Protein AF-A0A497P4C4-F1 (afdb_monomer)

Foldseek 3Di:
DDPDDDPDDQWDDDPNDIDGPVPPDDDPPDDDPPHPLDDDFDWDWDQDPVVRDIHIPPVVVRVVVRVVSD

Secondary structure (DSSP, 8-state):
---S-----SEEEETTEEEEGGG----TT-SSTT-TT-------EEEETTTTEEEETTHHHHHHHHHHH-

Solvent-accessible surface area (backbone atoms only — not comparable to full-atom values): 4939 Å² total; per-residue (Å²): 143,75,99,63,85,80,90,71,67,73,58,42,78,55,96,96,41,81,41,51,42,92,72,71,75,75,64,93,85,56,88,52,92,85,42,96,81,67,77,83,83,90,78,58,67,48,78,36,80,92,73,75,41,77,44,68,59,63,55,71,61,52,55,51,51,49,65,73,64,110

pLDDT: mean 88.92, std 13.65, range [40.03, 98.56]

Structure (mmCIF, N/CA/C/O backbone):
data_AF-A0A497P4C4-F1
#
_entry.id   AF-A0A497P4C4-F1
#
loop_
_atom_site.group_PDB
_atom_site.id
_atom_site.type_symbol
_atom_site.label_atom_id
_atom_site.label_alt_id
_atom_site.label_comp_id
_atom_site.label_asym_id
_atom_site.label_entity_id
_atom_site.label_seq_id
_atom_site.pdbx_PDB_ins_code
_atom_site.Cartn_x
_atom_site.Cartn_y
_atom_site.Cartn_z
_atom_site.occupancy
_atom_site.B_iso_or_equiv
_atom_site.auth_seq_id
_atom_site.auth_comp_id
_atom_site.auth_asym_id
_atom_site.auth_atom_id
_atom_site.pdbx_PDB_model_num
ATOM 1 N N . MET A 1 1 ? 13.627 -22.883 5.884 1.00 40.03 1 MET A N 1
ATOM 2 C CA . MET A 1 1 ? 13.765 -22.367 7.259 1.00 40.03 1 MET A CA 1
ATOM 3 C C . MET A 1 1 ? 13.031 -21.034 7.321 1.00 40.03 1 MET A C 1
ATOM 5 O O . MET A 1 1 ? 13.637 -20.004 7.082 1.00 40.03 1 MET A O 1
ATOM 9 N N . ALA A 1 2 ? 11.717 -21.072 7.539 1.00 48.19 2 ALA A N 1
ATOM 10 C CA . ALA A 1 2 ? 10.924 -19.904 7.907 1.00 48.19 2 ALA A CA 1
ATOM 11 C C . ALA A 1 2 ? 10.291 -20.259 9.254 1.00 48.19 2 ALA A C 1
ATOM 13 O O . ALA A 1 2 ? 9.626 -21.286 9.369 1.00 48.19 2 ALA A O 1
ATOM 14 N N . ILE A 1 3 ? 10.627 -19.492 10.287 1.00 60.22 3 ILE A N 1
ATOM 15 C CA . ILE A 1 3 ? 10.235 -19.730 11.686 1.00 60.22 3 ILE A CA 1
ATOM 16 C C . ILE A 1 3 ? 8.916 -19.024 12.052 1.00 60.22 3 ILE A C 1
ATOM 18 O O . ILE A 1 3 ? 8.529 -19.026 13.215 1.00 60.22 3 ILE A O 1
ATOM 22 N N . TYR A 1 4 ? 8.209 -18.470 11.061 1.00 61.38 4 TYR A N 1
ATOM 23 C CA . TYR A 1 4 ? 6.912 -17.808 11.203 1.00 61.38 4 TYR A CA 1
ATOM 24 C C . TYR A 1 4 ? 6.038 -18.102 9.977 1.00 61.38 4 TYR A C 1
ATOM 26 O O . TYR A 1 4 ? 6.552 -18.232 8.865 1.00 61.38 4 TYR A O 1
ATOM 34 N N . THR A 1 5 ? 4.724 -18.183 10.175 1.00 69.25 5 THR A N 1
ATOM 35 C CA . THR A 1 5 ? 3.739 -18.043 9.097 1.00 69.25 5 THR A CA 1
ATOM 36 C C . THR A 1 5 ? 3.697 -16.578 8.682 1.00 69.25 5 THR A C 1
ATOM 38 O O . THR A 1 5 ? 3.324 -15.725 9.483 1.00 69.25 5 THR A O 1
ATOM 41 N N . GLU A 1 6 ? 4.118 -16.276 7.455 1.00 74.31 6 GLU A N 1
ATOM 42 C CA . GLU A 1 6 ? 3.964 -14.936 6.889 1.00 74.31 6 GLU A CA 1
ATOM 43 C C . GLU A 1 6 ? 2.480 -14.682 6.614 1.00 74.31 6 GLU A C 1
ATOM 45 O O . GLU A 1 6 ? 1.872 -15.349 5.776 1.00 74.31 6 GLU A O 1
ATOM 50 N N . GLU A 1 7 ? 1.891 -13.718 7.320 1.00 81.12 7 GLU A N 1
ATOM 51 C CA . GLU A 1 7 ? 0.630 -13.125 6.888 1.00 81.12 7 GLU A CA 1
ATOM 52 C C . GLU A 1 7 ? 0.918 -12.199 5.707 1.00 81.12 7 GLU A C 1
ATOM 54 O O . GLU A 1 7 ? 1.463 -11.104 5.852 1.00 81.12 7 GLU A O 1
ATOM 59 N N . ILE A 1 8 ? 0.590 -12.687 4.516 1.00 87.81 8 ILE A N 1
ATOM 60 C CA . ILE A 1 8 ? 0.695 -11.964 3.250 1.00 87.81 8 ILE A CA 1
ATOM 61 C C . ILE A 1 8 ? -0.690 -11.466 2.857 1.00 87.81 8 ILE A C 1
ATOM 63 O O . ILE A 1 8 ? -1.674 -12.191 2.980 1.00 87.81 8 ILE A O 1
ATOM 67 N N . ALA A 1 9 ? -0.761 -10.235 2.358 1.00 91.50 9 ALA A N 1
ATOM 68 C CA . ALA A 1 9 ? -1.996 -9.699 1.806 1.00 91.50 9 ALA A CA 1
ATOM 69 C C . ALA A 1 9 ? -2.434 -10.500 0.568 1.00 91.50 9 ALA A C 1
ATOM 71 O O . A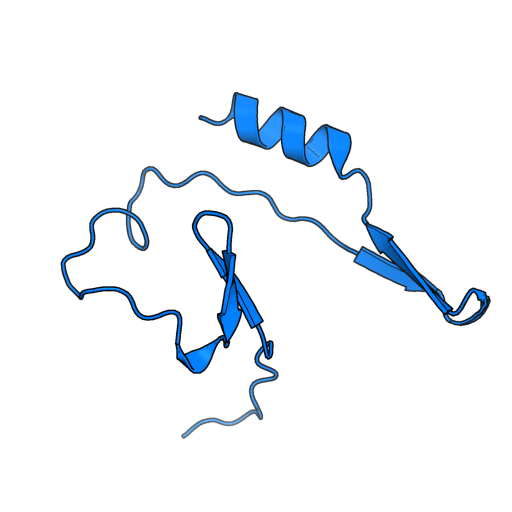LA A 1 9 ? -1.598 -10.944 -0.219 1.00 91.50 9 ALA A O 1
ATOM 72 N N . ASP A 1 10 ? -3.743 -10.622 0.350 1.00 95.25 10 ASP A N 1
ATOM 73 C CA . ASP A 1 10 ? -4.282 -11.292 -0.842 1.00 95.25 10 ASP A CA 1
ATOM 74 C C . ASP A 1 10 ? -4.079 -10.464 -2.122 1.00 95.25 10 ASP A C 1
ATOM 76 O O . ASP A 1 10 ? -3.900 -11.016 -3.211 1.00 95.25 10 ASP A O 1
ATOM 80 N N . TYR A 1 11 ? -4.070 -9.131 -1.995 1.00 96.62 11 TYR A N 1
ATOM 81 C CA . TYR A 1 11 ? -4.039 -8.184 -3.110 1.00 96.62 11 TYR A CA 1
ATOM 82 C C . TYR A 1 11 ? -3.043 -7.046 -2.888 1.00 96.62 11 TYR A C 1
ATOM 84 O O . TYR A 1 11 ? -2.716 -6.682 -1.759 1.00 96.62 11 TYR A O 1
ATOM 92 N N . ILE A 1 12 ? -2.622 -6.429 -3.991 1.00 95.69 12 ILE A N 1
ATOM 93 C CA . ILE A 1 12 ? -1.843 -5.192 -4.013 1.00 95.69 12 ILE A CA 1
ATOM 94 C C . ILE A 1 12 ? -2.398 -4.241 -5.070 1.00 95.69 12 ILE A C 1
ATOM 96 O O . ILE A 1 12 ? -2.843 -4.659 -6.139 1.00 95.69 12 ILE A O 1
ATOM 100 N N . TRP A 1 13 ? -2.347 -2.942 -4.785 1.00 96.31 13 TRP A N 1
ATOM 101 C CA . TRP A 1 13 ? -2.585 -1.916 -5.791 1.00 96.31 13 TRP A CA 1
ATOM 102 C C . TRP A 1 13 ? -1.276 -1.571 -6.508 1.00 96.31 13 TRP A C 1
ATOM 104 O O . TRP A 1 13 ? -0.279 -1.239 -5.867 1.00 96.31 13 TRP A O 1
ATOM 114 N N . ARG A 1 14 ? -1.269 -1.631 -7.841 1.00 92.50 14 ARG A N 1
ATOM 115 C CA . ARG A 1 14 ? -0.108 -1.307 -8.674 1.00 92.50 14 ARG A CA 1
ATOM 116 C C . ARG A 1 14 ? -0.553 -0.646 -9.974 1.00 92.50 14 ARG A C 1
ATOM 118 O O . ARG A 1 14 ? -1.354 -1.204 -10.719 1.00 92.50 14 ARG A O 1
ATOM 125 N N . ASN A 1 15 ? -0.000 0.533 -10.266 1.00 90.88 15 ASN A N 1
ATOM 126 C CA . ASN A 1 15 ? -0.232 1.282 -11.510 1.00 90.88 15 ASN A CA 1
ATOM 127 C C . ASN A 1 15 ? -1.723 1.425 -11.879 1.00 90.88 15 ASN A C 1
ATOM 129 O O . ASN A 1 15 ? -2.111 1.179 -13.018 1.00 90.88 15 ASN A O 1
ATOM 133 N N . GLY A 1 16 ? -2.564 1.786 -10.906 1.00 95.19 16 GLY A N 1
ATOM 134 C CA . GLY A 1 16 ? -3.998 2.005 -11.125 1.00 95.19 16 GLY A CA 1
ATOM 135 C C . GLY A 1 16 ? -4.890 0.777 -10.939 1.00 95.19 16 GLY A C 1
ATOM 136 O O . GLY A 1 16 ? -6.104 0.943 -10.901 1.00 95.19 16 GLY A O 1
ATOM 137 N N . ASN A 1 17 ? -4.328 -0.423 -10.767 1.00 96.56 17 ASN A N 1
ATOM 138 C CA . ASN A 1 17 ? -5.096 -1.668 -10.700 1.00 96.56 17 ASN A CA 1
ATOM 139 C C . ASN A 1 17 ? -4.866 -2.416 -9.385 1.00 96.56 17 ASN A C 1
ATOM 141 O O . ASN A 1 17 ? -3.748 -2.443 -8.877 1.00 96.56 17 ASN A O 1
ATOM 145 N N . ILE A 1 18 ? -5.910 -3.062 -8.863 1.00 97.75 18 ILE A N 1
ATOM 146 C CA . ILE A 1 18 ? -5.796 -4.041 -7.774 1.00 97.75 18 ILE A CA 1
ATOM 147 C C . ILE A 1 18 ? -5.563 -5.412 -8.412 1.00 97.75 18 ILE A C 1
ATOM 149 O O . ILE A 1 18 ? -6.374 -5.850 -9.225 1.00 97.75 18 ILE A O 1
ATOM 153 N N . ILE A 1 19 ? -4.462 -6.073 -8.061 1.00 97.00 19 ILE A N 1
ATOM 154 C CA . ILE A 1 19 ? -4.078 -7.391 -8.584 1.00 97.00 19 ILE A CA 1
ATOM 155 C C . ILE A 1 19 ? -3.773 -8.359 -7.432 1.00 97.00 19 ILE A C 1
ATOM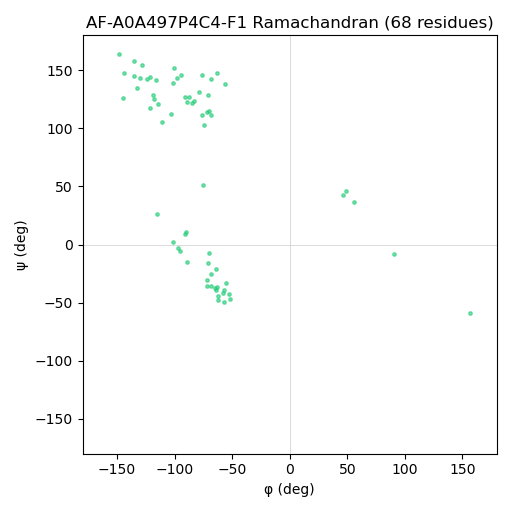 157 O O . ILE A 1 19 ? -3.394 -7.896 -6.350 1.00 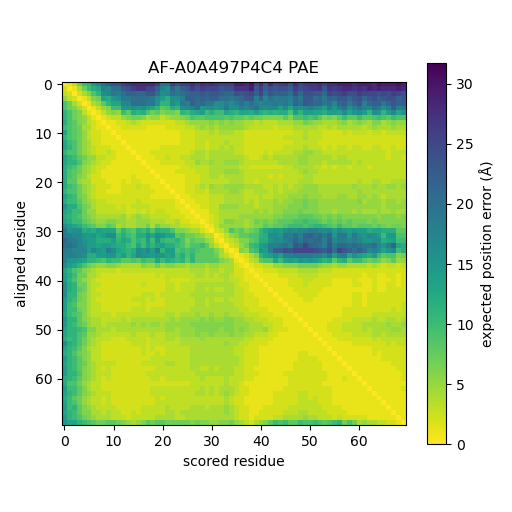97.00 19 ILE A O 1
ATOM 161 N N . PRO A 1 20 ? -3.911 -9.684 -7.622 1.00 96.94 20 PRO A N 1
ATOM 162 C CA . PRO A 1 20 ? -3.492 -10.663 -6.624 1.00 96.94 20 PRO A CA 1
ATOM 163 C C . PRO A 1 20 ? -2.013 -10.494 -6.268 1.00 96.94 20 PRO A C 1
ATOM 165 O O . PRO A 1 20 ? -1.172 -10.315 -7.152 1.00 96.94 20 PRO A O 1
ATOM 168 N N . TRP A 1 21 ? -1.669 -10.595 -4.982 1.00 93.75 21 TRP A N 1
ATOM 169 C CA . TRP A 1 21 ? -0.294 -10.404 -4.498 1.00 93.75 21 TRP A CA 1
ATOM 170 C C . TRP A 1 21 ? 0.719 -11.274 -5.252 1.00 93.75 21 TRP A C 1
ATOM 172 O O . TRP A 1 21 ? 1.773 -10.804 -5.677 1.00 93.75 21 TRP A O 1
ATOM 182 N N . LYS A 1 22 ? 0.363 -12.540 -5.497 1.00 92.44 22 LYS A N 1
ATOM 183 C CA . LYS A 1 22 ? 1.211 -13.517 -6.200 1.00 92.44 22 LYS A CA 1
ATOM 184 C C . LYS A 1 22 ? 1.498 -13.152 -7.661 1.00 92.44 22 LYS A C 1
ATOM 186 O O . LYS A 1 22 ? 2.470 -13.645 -8.223 1.00 92.44 22 LYS A O 1
ATOM 191 N N . GLU A 1 23 ? 0.678 -12.303 -8.271 1.00 94.69 23 GLU A N 1
ATOM 192 C CA . GLU A 1 23 ? 0.810 -11.879 -9.669 1.00 94.69 23 GLU A CA 1
ATOM 193 C C . GLU A 1 23 ? 1.580 -10.560 -9.815 1.00 94.69 23 GLU A C 1
ATOM 195 O O . GLU A 1 23 ? 1.895 -10.142 -10.931 1.00 94.69 23 GLU A O 1
ATOM 200 N N . ALA A 1 24 ? 1.939 -9.906 -8.706 1.00 91.94 24 ALA A N 1
ATOM 201 C CA . ALA A 1 24 ? 2.650 -8.632 -8.685 1.00 91.94 24 ALA A CA 1
ATOM 202 C C . ALA A 1 24 ? 4.148 -8.764 -9.031 1.00 91.94 24 ALA A C 1
ATOM 204 O O . ALA A 1 24 ? 5.024 -8.259 -8.332 1.00 91.94 24 ALA A O 1
ATOM 205 N N . MET A 1 25 ? 4.451 -9.432 -10.144 1.00 90.31 25 MET A N 1
ATOM 206 C CA . MET A 1 25 ? 5.808 -9.701 -10.609 1.00 90.31 25 MET A CA 1
ATOM 207 C C . MET A 1 25 ? 6.460 -8.468 -11.239 1.00 90.31 25 MET A C 1
ATOM 209 O O . MET A 1 25 ? 5.824 -7.667 -11.933 1.00 90.31 25 MET A O 1
ATOM 213 N N . VAL A 1 26 ? 7.769 -8.342 -11.050 1.00 88.19 26 VAL A N 1
ATOM 214 C CA . VAL A 1 26 ? 8.604 -7.306 -11.666 1.00 88.19 26 VAL A CA 1
ATOM 215 C C . VAL A 1 26 ? 9.734 -7.986 -12.433 1.00 88.19 26 VAL A C 1
ATOM 217 O O . VAL A 1 26 ? 10.258 -9.005 -11.989 1.00 88.19 26 VAL A O 1
ATOM 220 N N . HIS A 1 27 ? 10.117 -7.450 -13.593 1.00 89.19 27 HIS A N 1
ATOM 221 C CA . HIS A 1 27 ? 11.285 -7.972 -14.302 1.00 89.19 27 HIS A CA 1
ATOM 222 C C . HIS A 1 27 ? 12.551 -7.643 -13.501 1.00 89.19 27 HIS A C 1
ATOM 224 O O . HIS A 1 27 ? 12.648 -6.542 -12.955 1.00 89.19 27 HIS A O 1
ATOM 230 N N . VAL A 1 28 ? 13.533 -8.546 -13.471 1.00 86.69 28 VAL A N 1
ATOM 231 C CA . VAL A 1 28 ? 14.749 -8.408 -12.643 1.00 86.69 28 VAL A CA 1
ATOM 232 C C . VAL A 1 28 ? 15.518 -7.101 -12.891 1.00 86.69 28 VAL A C 1
ATOM 234 O O . VAL A 1 28 ? 16.043 -6.507 -11.959 1.00 86.69 28 VAL A O 1
ATOM 237 N N . ASN A 1 29 ? 15.497 -6.595 -14.126 1.00 85.25 29 ASN A N 1
ATOM 238 C CA . ASN A 1 29 ? 16.155 -5.336 -14.507 1.00 85.25 29 ASN A CA 1
ATOM 239 C C . ASN A 1 29 ? 15.261 -4.086 -14.365 1.00 85.25 29 ASN A C 1
ATOM 241 O O . ASN A 1 29 ? 15.605 -3.032 -14.895 1.00 85.25 29 ASN A O 1
ATOM 245 N N . SER A 1 30 ? 14.088 -4.177 -13.729 1.00 80.94 30 SER A N 1
ATOM 246 C CA . SER A 1 30 ? 13.177 -3.029 -13.611 1.00 80.94 30 SER A CA 1
ATOM 247 C C . SER A 1 30 ? 13.775 -1.954 -12.703 1.00 80.94 30 SER A C 1
ATOM 249 O O . SER A 1 30 ? 13.860 -2.131 -11.488 1.00 80.94 30 SER A O 1
ATOM 251 N N . VAL A 1 31 ? 14.134 -0.811 -13.284 1.00 63.81 31 VAL A N 1
ATOM 252 C CA . VAL A 1 31 ? 14.588 0.370 -12.543 1.00 63.81 31 VAL A CA 1
ATOM 253 C C . VAL A 1 31 ? 13.361 1.041 -11.919 1.00 63.81 31 VAL A C 1
ATOM 255 O O . VAL A 1 31 ? 12.488 1.523 -12.632 1.00 63.81 31 VAL A O 1
ATOM 258 N N . GLY A 1 32 ? 13.245 1.007 -10.590 1.00 64.62 32 GLY A N 1
ATOM 259 C CA . GLY A 1 32 ? 12.136 1.644 -9.866 1.00 64.62 32 GLY A CA 1
ATOM 260 C C . GLY A 1 32 ? 11.889 1.033 -8.490 1.00 64.62 32 GLY A C 1
ATOM 261 O O . GLY A 1 32 ? 12.049 1.709 -7.479 1.00 64.62 32 GLY A O 1
ATOM 262 N N . HIS A 1 33 ? 11.593 -0.270 -8.438 1.00 63.34 33 HIS A N 1
ATOM 263 C CA . HIS A 1 33 ? 11.232 -0.963 -7.188 1.00 63.34 33 HIS A CA 1
ATOM 264 C C . HIS A 1 33 ? 12.399 -1.088 -6.193 1.00 63.34 33 HIS A C 1
ATOM 266 O O . HIS A 1 33 ? 12.173 -1.169 -4.993 1.00 63.34 33 HIS A O 1
ATOM 272 N N . ALA A 1 34 ? 13.638 -1.076 -6.692 1.00 63.91 34 ALA A N 1
ATOM 273 C CA . ALA A 1 34 ? 14.869 -1.077 -5.896 1.00 63.91 34 ALA A CA 1
ATOM 274 C C . ALA A 1 34 ? 15.679 0.219 -6.092 1.00 63.91 34 ALA A C 1
ATOM 276 O O . ALA A 1 34 ? 16.906 0.210 -6.017 1.00 63.91 34 ALA A O 1
ATOM 277 N N . SER A 1 35 ? 15.010 1.323 -6.442 1.00 65.69 35 SER A N 1
ATOM 278 C CA . SER A 1 35 ? 15.695 2.579 -6.756 1.00 65.69 35 SER A CA 1
ATOM 279 C C . SER A 1 35 ? 15.795 3.498 -5.538 1.00 65.69 35 SER A C 1
ATOM 281 O O . SER A 1 35 ? 14.884 3.574 -4.719 1.00 65.69 35 SER A O 1
ATOM 283 N N . VAL A 1 36 ? 16.895 4.249 -5.461 1.00 68.75 36 VAL A N 1
ATOM 284 C CA . VAL A 1 36 ? 17.186 5.230 -4.395 1.00 68.75 36 VAL A CA 1
ATOM 285 C C . VAL A 1 36 ? 16.274 6.470 -4.481 1.00 68.75 36 VAL A C 1
ATOM 287 O O . VAL A 1 36 ? 16.296 7.322 -3.603 1.00 68.75 36 VAL A O 1
ATOM 290 N N . ALA A 1 37 ? 15.471 6.575 -5.543 1.00 76.56 37 ALA A N 1
ATOM 291 C CA . ALA A 1 37 ? 14.626 7.727 -5.852 1.00 76.56 37 ALA A CA 1
ATOM 292 C C . ALA A 1 37 ? 13.141 7.520 -5.494 1.00 76.56 37 ALA A C 1
ATOM 294 O O . ALA A 1 37 ? 12.318 8.384 -5.782 1.00 76.56 37 ALA A O 1
ATOM 295 N N . GLY A 1 38 ? 12.771 6.375 -4.913 1.00 84.56 38 GLY A N 1
ATOM 296 C CA . GLY A 1 38 ? 11.390 6.124 -4.507 1.00 84.56 38 GLY A CA 1
ATOM 297 C C . GLY A 1 38 ? 10.989 6.974 -3.301 1.00 84.56 38 GLY A C 1
ATOM 298 O O . GLY A 1 38 ? 11.660 6.940 -2.271 1.00 84.56 38 GLY A O 1
ATOM 299 N N . VAL A 1 39 ? 9.863 7.680 -3.403 1.00 91.00 39 VAL A N 1
ATOM 300 C CA . VAL A 1 39 ? 9.181 8.283 -2.249 1.00 91.00 39 VAL A CA 1
ATOM 301 C C . VAL A 1 39 ? 8.006 7.418 -1.816 1.00 91.00 39 VAL A C 1
ATOM 303 O O . VAL A 1 39 ? 7.436 6.679 -2.621 1.00 91.00 39 VAL A O 1
ATOM 306 N N . PHE A 1 40 ? 7.656 7.467 -0.534 1.00 93.12 40 PHE A N 1
ATOM 307 C CA . PHE A 1 40 ? 6.617 6.617 0.039 1.00 93.12 40 PHE A CA 1
ATOM 308 C C . PHE A 1 40 ? 5.887 7.312 1.186 1.00 93.12 40 PHE A C 1
ATOM 310 O O . PHE A 1 40 ? 6.369 8.287 1.757 1.00 93.12 40 PHE A O 1
ATOM 317 N N . GLU A 1 41 ? 4.733 6.759 1.547 1.00 96.94 41 GLU A N 1
ATOM 318 C CA . GLU A 1 41 ? 3.951 7.162 2.710 1.00 96.94 41 GLU A CA 1
ATOM 319 C C . GLU A 1 41 ? 3.568 5.940 3.542 1.00 96.94 41 GLU A C 1
ATOM 321 O O . GLU A 1 41 ? 3.262 4.875 3.008 1.00 96.94 41 GLU A O 1
ATOM 326 N N . GLY A 1 42 ? 3.565 6.105 4.864 1.00 96.94 42 GLY A N 1
ATOM 327 C CA . GLY A 1 42 ? 3.039 5.113 5.798 1.00 96.94 42 GLY A CA 1
ATOM 328 C C . GLY A 1 42 ? 1.675 5.557 6.307 1.00 96.94 42 GLY A C 1
ATOM 329 O O . GLY A 1 42 ? 1.593 6.537 7.043 1.00 96.94 42 GLY A O 1
ATOM 330 N N . ILE A 1 43 ? 0.613 4.838 5.942 1.00 98.00 43 ILE A N 1
ATOM 331 C CA . ILE A 1 43 ? -0.767 5.182 6.307 1.00 98.00 43 ILE A CA 1
ATOM 332 C C . ILE A 1 43 ? -1.349 4.047 7.143 1.00 98.00 43 ILE A C 1
ATOM 334 O O . ILE A 1 43 ? -1.297 2.884 6.747 1.00 98.00 43 ILE A O 1
ATOM 338 N N . LYS A 1 44 ? -1.912 4.379 8.308 1.00 98.00 44 LYS A N 1
ATOM 339 C CA . LYS A 1 44 ? -2.611 3.409 9.156 1.00 98.00 44 LYS A CA 1
ATOM 340 C C . LYS A 1 44 ? -4.115 3.479 8.940 1.00 98.00 44 LYS A C 1
ATOM 342 O O . LYS A 1 44 ? -4.690 4.563 8.822 1.00 98.00 44 LYS A O 1
ATOM 347 N N . ALA A 1 45 ? -4.739 2.311 8.985 1.00 98.06 45 ALA A N 1
ATOM 348 C CA . ALA A 1 45 ? -6.171 2.171 9.145 1.00 98.06 45 ALA A CA 1
ATOM 349 C C . ALA A 1 45 ? -6.462 1.459 10.470 1.00 98.06 45 ALA A C 1
ATOM 351 O O . ALA A 1 45 ? -5.723 0.559 10.867 1.00 98.06 45 ALA A O 1
ATOM 352 N N . TYR A 1 46 ? -7.511 1.888 11.163 1.00 98.19 46 TYR A N 1
ATOM 353 C CA . TYR A 1 46 ? -7.910 1.343 12.456 1.00 98.19 46 TYR A CA 1
ATOM 354 C C . TYR A 1 46 ? -9.295 0.728 12.340 1.00 98.19 46 TYR A C 1
ATOM 356 O O . TYR A 1 46 ? -10.238 1.389 11.896 1.00 98.19 46 TYR A O 1
ATOM 364 N N . TRP A 1 47 ? -9.401 -0.542 12.719 1.00 98.25 47 TRP A N 1
ATOM 365 C CA . TRP A 1 47 ? -10.669 -1.250 12.788 1.00 98.25 47 TRP A CA 1
ATOM 366 C C . TRP A 1 47 ? -11.411 -0.871 14.070 1.00 98.25 47 TRP A C 1
ATOM 368 O O . TRP A 1 47 ? -10.828 -0.857 15.156 1.00 98.25 47 TRP A O 1
ATOM 378 N N . ASN A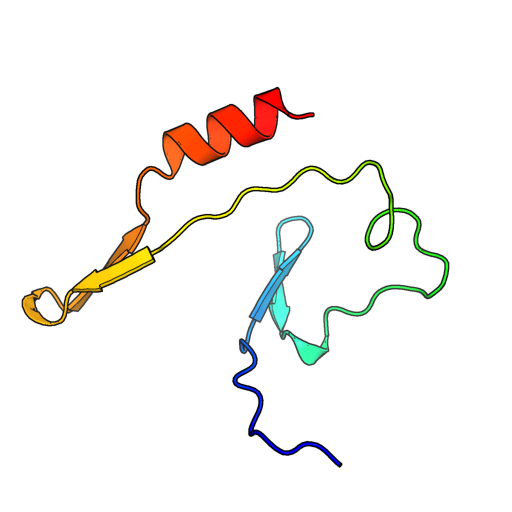 1 48 ? -12.690 -0.535 13.939 1.00 98.56 48 ASN A N 1
ATOM 379 C CA . ASN A 1 48 ? -13.586 -0.288 15.058 1.00 98.56 48 ASN A CA 1
ATOM 380 C C . ASN A 1 48 ? -14.626 -1.408 15.122 1.00 98.56 48 ASN A C 1
ATOM 382 O O . ASN A 1 48 ? -15.578 -1.401 14.344 1.00 98.56 48 ASN A O 1
ATOM 386 N N . GLU A 1 49 ? -14.467 -2.311 16.091 1.00 98.38 49 GLU A N 1
ATOM 387 C CA . GLU A 1 49 ? -15.351 -3.469 16.295 1.00 98.38 49 GLU A CA 1
ATOM 388 C C . GLU A 1 49 ? -16.817 -3.075 16.493 1.00 98.38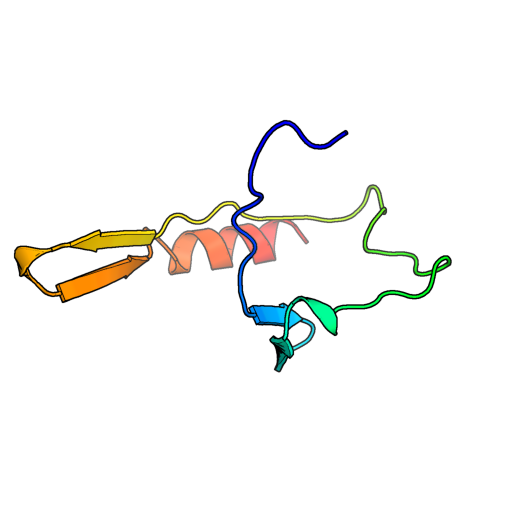 49 GLU A C 1
ATOM 390 O O . GLU A 1 49 ? -17.719 -3.716 15.972 1.00 98.38 49 GLU A O 1
ATOM 395 N N . LYS A 1 50 ? -17.083 -1.987 17.227 1.00 98.44 50 LYS A N 1
ATOM 396 C CA . LYS A 1 50 ? -18.456 -1.574 17.547 1.00 98.44 50 LYS A CA 1
ATOM 397 C C . LYS A 1 50 ? -19.206 -1.083 16.310 1.00 98.44 50 LYS A C 1
ATOM 399 O O . LYS A 1 50 ? -20.422 -1.221 16.236 1.00 98.44 50 LYS A O 1
ATOM 404 N N . HIS A 1 51 ? -18.499 -0.410 15.409 1.00 98.31 51 HIS A N 1
ATOM 405 C CA . HIS A 1 51 ? -19.086 0.164 14.200 1.00 98.31 51 HIS A CA 1
ATOM 406 C C . HIS A 1 51 ? -18.910 -0.745 12.982 1.00 98.31 51 HIS A C 1
ATOM 408 O O . HIS A 1 51 ? -19.370 -0.371 11.909 1.00 98.31 51 HIS A O 1
ATOM 414 N N . GLU A 1 52 ? -18.215 -1.878 13.143 1.00 98.12 52 GLU A N 1
ATOM 415 C CA . GLU A 1 52 ? -17.806 -2.776 12.059 1.00 98.12 52 GLU A CA 1
ATOM 416 C C . GLU A 1 52 ? -17.194 -2.005 10.878 1.00 98.12 52 GLU A C 1
ATOM 418 O O . GLU A 1 52 ? -17.492 -2.246 9.709 1.00 98.12 52 GLU A O 1
ATOM 423 N N . GLN A 1 53 ? -16.346 -1.022 11.196 1.00 98.44 53 GLN A N 1
ATOM 424 C CA . GLN A 1 53 ? -15.841 -0.067 10.217 1.00 98.44 53 GLN A CA 1
ATOM 425 C C . GLN A 1 53 ? -14.332 0.115 10.331 1.00 98.44 53 GLN A C 1
ATOM 427 O O . GLN A 1 53 ? -13.778 0.339 11.410 1.00 98.44 53 GLN A O 1
ATOM 432 N N . LEU A 1 54 ? -13.675 0.104 9.171 1.00 98.31 54 LEU A N 1
ATOM 433 C CA . LEU A 1 54 ? -12.271 0.456 9.025 1.00 98.31 54 LEU A CA 1
ATOM 434 C C . LEU A 1 54 ? -12.138 1.954 8.721 1.00 98.31 54 LEU A C 1
ATOM 436 O O . LEU A 1 54 ? -12.744 2.454 7.770 1.00 98.31 54 LEU A O 1
ATOM 440 N N . TYR A 1 55 ? -11.329 2.665 9.504 1.00 98.38 55 TYR A N 1
ATOM 441 C CA . TYR A 1 55 ? -11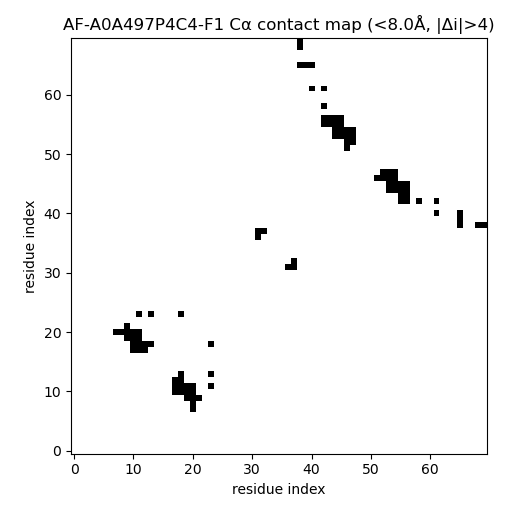.083 4.098 9.329 1.00 98.38 55 TYR A CA 1
ATOM 442 C C . TYR A 1 55 ? -9.631 4.361 8.948 1.00 98.38 55 TYR A C 1
ATOM 444 O O . TYR A 1 55 ? -8.718 4.048 9.712 1.00 9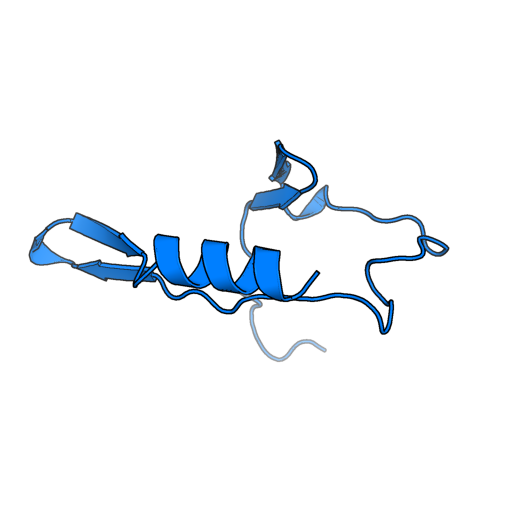8.38 55 TYR A O 1
ATOM 452 N N . VAL A 1 56 ? -9.410 4.981 7.788 1.00 98.50 56 VAL A N 1
ATOM 453 C CA . VAL A 1 56 ? -8.077 5.414 7.348 1.00 98.50 56 VAL A CA 1
ATOM 454 C C . VAL A 1 56 ? -7.751 6.761 7.987 1.00 98.50 56 VAL A C 1
ATOM 456 O O . VAL A 1 56 ? -8.500 7.728 7.838 1.00 98.50 56 VAL A O 1
ATOM 459 N N . PHE A 1 57 ? -6.638 6.843 8.712 1.00 98.44 57 PHE A N 1
ATOM 460 C CA . PHE A 1 57 ? -6.293 8.047 9.459 1.00 98.44 57 PHE A CA 1
ATOM 461 C C . PHE A 1 57 ? -5.571 9.067 8.570 1.00 98.44 57 PHE A C 1
ATOM 463 O O . PHE A 1 57 ? -4.503 8.777 8.035 1.00 98.44 57 PHE A O 1
ATOM 470 N N . ARG A 1 58 ? -6.143 10.276 8.450 1.00 98.31 58 ARG A N 1
ATOM 471 C CA . ARG A 1 58 ? -5.538 11.445 7.772 1.00 98.31 58 ARG A CA 1
ATOM 472 C C . ARG A 1 58 ? -5.119 11.204 6.317 1.00 98.31 58 ARG A C 1
ATOM 474 O O . ARG A 1 58 ? -4.099 11.715 5.855 1.00 98.31 58 ARG A O 1
ATOM 481 N N . LEU A 1 59 ? -5.906 10.410 5.586 1.00 98.44 59 LEU A N 1
ATOM 482 C CA . LEU A 1 59 ? -5.621 10.084 4.186 1.00 98.44 59 LEU A CA 1
ATOM 483 C C . LEU A 1 59 ? -5.366 11.332 3.314 1.00 98.44 59 LEU A C 1
ATOM 485 O O . LEU A 1 59 ? -4.361 11.329 2.605 1.00 98.44 59 LEU A O 1
ATOM 489 N N . PRO A 1 60 ? -6.183 12.407 3.366 1.00 98.38 60 PRO A N 1
ATOM 490 C CA . PRO A 1 60 ? -5.950 13.586 2.532 1.00 98.38 60 PRO A CA 1
ATOM 491 C C . PRO A 1 60 ? -4.573 14.226 2.753 1.00 98.38 60 PRO A C 1
ATOM 493 O O . PRO A 1 60 ? -3.894 14.566 1.786 1.00 98.38 60 PRO A O 1
ATOM 496 N N . GLU A 1 61 ? -4.119 14.342 4.002 1.00 98.56 61 GLU A N 1
ATOM 497 C CA . GLU A 1 61 ? -2.822 14.953 4.310 1.00 98.56 61 GLU A CA 1
ATOM 498 C C . GLU A 1 61 ? -1.641 14.072 3.905 1.00 98.56 61 GLU A C 1
ATOM 500 O O . GLU A 1 61 ? -0.627 14.588 3.436 1.00 98.56 61 GLU A O 1
ATOM 505 N N . HIS A 1 62 ? -1.770 12.748 4.041 1.00 98.56 62 HIS A N 1
ATOM 506 C CA . HIS A 1 62 ? -0.770 11.818 3.516 1.00 98.56 62 HIS A CA 1
ATOM 507 C C . HIS A 1 62 ? -0.667 11.921 1.987 1.00 98.56 62 HIS A C 1
ATOM 509 O O . HIS A 1 62 ? 0.439 12.020 1.463 1.00 98.56 62 HIS A O 1
ATOM 515 N N . MET A 1 63 ? -1.795 11.982 1.269 1.00 98.00 63 MET A N 1
ATOM 516 C CA . MET A 1 63 ? -1.789 12.137 -0.192 1.00 98.00 63 MET A CA 1
ATOM 517 C C . MET A 1 63 ? -1.177 13.472 -0.631 1.00 98.00 63 MET A C 1
ATOM 519 O O . MET A 1 63 ? -0.421 13.515 -1.600 1.00 98.00 63 MET A O 1
ATOM 523 N N . GLN A 1 64 ? -1.455 14.555 0.098 1.00 98.38 64 GLN A N 1
ATOM 524 C CA . GLN A 1 64 ? -0.838 15.853 -0.165 1.00 98.38 64 GLN A CA 1
ATOM 525 C C . GLN A 1 64 ? 0.685 15.806 0.027 1.00 98.38 64 GLN A C 1
ATOM 527 O O . GLN A 1 64 ? 1.421 16.268 -0.846 1.00 98.38 64 GLN A O 1
ATOM 532 N N . ARG A 1 65 ? 1.167 15.231 1.138 1.00 98.38 65 ARG A N 1
ATOM 533 C CA . ARG A 1 65 ? 2.607 15.108 1.410 1.00 98.38 65 ARG A CA 1
ATOM 534 C C . ARG A 1 65 ? 3.310 14.200 0.402 1.00 98.38 65 ARG A C 1
ATOM 536 O O . ARG A 1 65 ? 4.419 14.519 -0.018 1.00 98.38 65 ARG A O 1
ATOM 543 N N . PHE A 1 66 ? 2.655 13.124 -0.036 1.00 97.31 66 PHE A N 1
ATOM 544 C CA . PHE A 1 66 ? 3.181 12.250 -1.081 1.00 97.31 66 PHE A CA 1
ATOM 545 C C . PHE A 1 66 ? 3.468 13.027 -2.370 1.00 97.31 66 PHE A C 1
ATOM 547 O O . PHE A 1 66 ? 4.581 12.964 -2.878 1.00 97.31 66 PHE A O 1
ATOM 554 N N . VAL A 1 67 ? 2.506 13.826 -2.853 1.00 96.94 67 VAL A N 1
ATOM 555 C CA . VAL A 1 67 ? 2.690 14.655 -4.059 1.00 96.94 67 VAL A CA 1
ATOM 556 C C . VAL A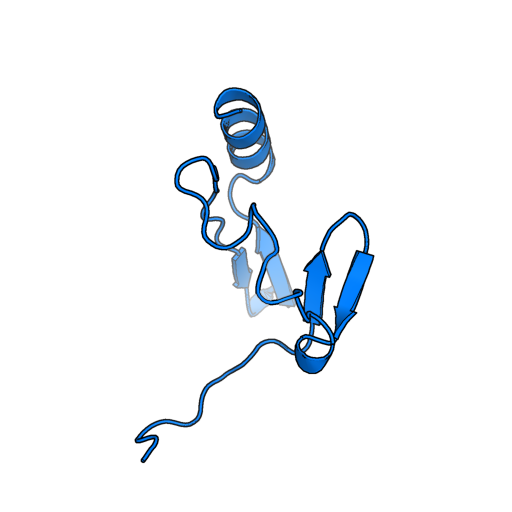 1 67 ? 3.793 15.700 -3.868 1.00 96.94 67 VAL A C 1
ATOM 558 O O . VAL A 1 67 ? 4.541 15.960 -4.800 1.00 96.94 67 VAL A O 1
ATOM 561 N N . GLN A 1 68 ? 3.929 16.270 -2.668 1.00 97.75 68 GLN A N 1
ATOM 562 C CA . GLN A 1 68 ? 5.005 17.217 -2.342 1.00 97.75 68 GLN A CA 1
ATOM 563 C C . GLN A 1 68 ? 6.398 16.577 -2.242 1.00 97.75 68 GLN A C 1
ATOM 565 O O . GLN A 1 68 ? 7.385 17.305 -2.209 1.00 97.75 68 GLN A O 1
ATOM 570 N N . SER A 1 69 ? 6.478 15.249 -2.133 1.00 94.75 69 SER A N 1
ATOM 571 C CA . SER A 1 69 ? 7.745 14.518 -2.020 1.00 94.75 69 SER A CA 1
ATOM 572 C C . SER A 1 69 ? 8.329 14.121 -3.380 1.00 94.75 69 SER A C 1
ATOM 574 O O . SER A 1 69 ? 9.493 13.737 -3.433 1.00 94.75 69 SER A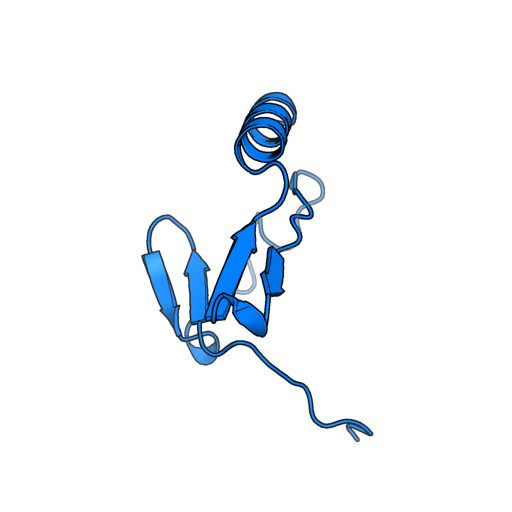 O 1
ATOM 576 N N . ILE A 1 70 ? 7.527 14.188 -4.450 1.00 88.94 70 ILE A N 1
ATOM 577 C CA . ILE A 1 70 ? 7.951 13.951 -5.842 1.00 88.94 70 ILE A CA 1
ATOM 578 C C . ILE A 1 70 ? 8.827 15.114 -6.313 1.00 88.94 70 ILE A C 1
ATOM 580 O O . ILE A 1 70 ? 9.891 14.829 -6.904 1.00 88.94 70 ILE A O 1
#

Mean predicted aligned error: 5.83 Å

Radius of gyration: 15.96 Å; Cα contacts (8 Å, |Δi|>4): 49; chains: 1; bounding box: 36×40×32 Å

Sequence (70 aa):
MAIYTEEIADYIWRNGNIIPWKEAMVHVNSVGHASVAGVFEGIKAYWNEKHEQLYVFRLPEHMQRFVQSI